Protein AF-A0A2V5XIS7-F1 (afdb_monomer)

Solvent-accessible surface area (backbone atoms only — not comparable to full-atom values): 5569 Å² total; per-residue (Å²): 133,63,71,67,59,55,55,54,53,52,54,52,51,53,53,52,51,54,54,52,50,56,52,51,52,56,63,71,63,57,68,71,57,67,66,58,52,51,51,53,46,63,74,65,53,70,50,82,78,55,49,53,53,52,58,35,77,68,36,96,39,72,70,53,20,52,53,49,20,62,76,68,76,44,90,83,86,85,88,78,86,72,68,46,78,94,72,77,38,110

Secondary structure (DSSP, 8-state):
--HHHHHHHHHHHHHHHHHHHHHHHHHHS----HHHHHHHHHHHSPPHHHHHHHHHHT-SSHHHHHHHHHHTT---------SBGGGTB-

Structure (mmCIF, N/CA/C/O backbone):
data_AF-A0A2V5XIS7-F1
#
_entry.id   AF-A0A2V5XIS7-F1
#
loop_
_atom_site.group_PDB
_atom_site.id
_atom_site.type_symbol
_atom_site.label_atom_id
_atom_site.label_alt_id
_atom_site.label_comp_id
_atom_site.label_asym_id
_atom_site.label_entity_id
_atom_site.label_seq_id
_atom_site.pdbx_PDB_ins_code
_atom_site.Cartn_x
_atom_site.Cartn_y
_atom_site.Cartn_z
_atom_site.occupancy
_atom_site.B_iso_or_equiv
_atom_site.auth_seq_id
_atom_site.auth_comp_id
_atom_site.auth_asym_id
_atom_site.auth_atom_id
_atom_site.pdbx_PDB_model_num
ATOM 1 N N . MET A 1 1 ? 29.356 -0.751 -65.212 1.00 58.03 1 MET A N 1
ATOM 2 C CA . MET A 1 1 ? 29.064 -0.346 -63.815 1.00 58.03 1 MET A CA 1
ATOM 3 C C . MET A 1 1 ? 30.251 0.451 -63.287 1.00 58.03 1 MET A C 1
ATOM 5 O O . MET A 1 1 ? 31.351 -0.085 -63.279 1.00 58.03 1 MET A O 1
ATOM 9 N N . ASN A 1 2 ? 30.055 1.729 -62.950 1.00 67.31 2 ASN A N 1
ATOM 10 C CA . ASN A 1 2 ? 31.136 2.689 -62.679 1.00 67.31 2 ASN A CA 1
ATOM 11 C C . ASN A 1 2 ? 31.872 2.345 -61.359 1.00 67.31 2 ASN A C 1
ATOM 13 O O . ASN A 1 2 ? 31.190 2.122 -60.356 1.00 67.31 2 ASN A O 1
ATOM 17 N N . PRO A 1 3 ? 33.219 2.308 -61.303 1.00 68.62 3 PRO A N 1
ATOM 18 C CA . PRO A 1 3 ? 33.974 1.953 -60.090 1.00 68.62 3 PRO A CA 1
ATOM 19 C C . PRO A 1 3 ? 33.667 2.876 -58.900 1.00 68.62 3 PRO A C 1
ATOM 21 O O . PRO A 1 3 ? 33.661 2.426 -57.757 1.00 68.62 3 PRO A O 1
ATOM 24 N N . LEU A 1 4 ? 33.292 4.126 -59.178 1.00 67.56 4 LEU A N 1
ATOM 25 C CA . LEU A 1 4 ? 32.836 5.104 -58.187 1.00 67.56 4 LEU A CA 1
ATOM 26 C C . LEU A 1 4 ? 31.570 4.659 -57.434 1.00 67.56 4 LEU A C 1
ATOM 28 O O . LEU A 1 4 ? 31.459 4.888 -56.235 1.00 67.56 4 LEU A O 1
ATOM 32 N N . VAL A 1 5 ? 30.645 3.956 -58.099 1.00 61.72 5 VAL A N 1
ATOM 33 C CA . VAL A 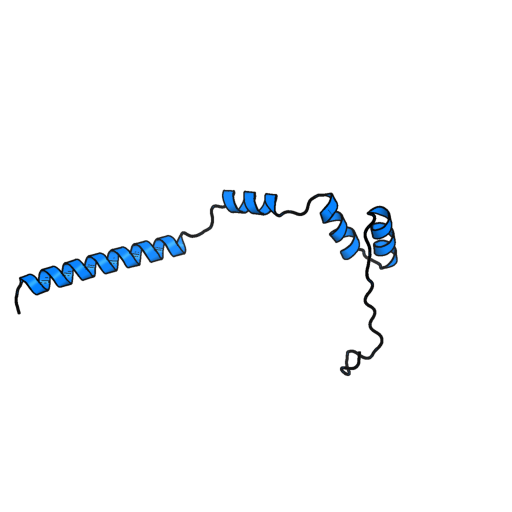1 5 ? 29.401 3.471 -57.472 1.00 61.72 5 VAL A CA 1
ATOM 34 C C . VAL A 1 5 ? 29.697 2.362 -56.459 1.00 61.72 5 VAL A C 1
ATOM 36 O O . VAL A 1 5 ? 29.096 2.326 -55.390 1.00 61.72 5 VAL A O 1
ATOM 39 N N . LYS A 1 6 ? 30.672 1.489 -56.748 1.00 63.56 6 LYS A N 1
ATOM 40 C CA . LYS A 1 6 ? 31.073 0.416 -55.825 1.00 63.56 6 LYS A CA 1
ATOM 41 C C . LYS A 1 6 ? 31.713 0.972 -54.554 1.00 63.56 6 LYS A C 1
ATOM 43 O O . LYS A 1 6 ? 31.369 0.525 -53.469 1.00 63.56 6 LYS A O 1
ATOM 48 N N . VAL A 1 7 ? 32.601 1.960 -54.681 1.00 68.44 7 VAL A N 1
ATOM 49 C CA . VAL A 1 7 ? 33.292 2.566 -53.528 1.00 68.44 7 VAL A CA 1
ATOM 50 C C . VAL A 1 7 ? 32.301 3.253 -52.586 1.00 68.44 7 VAL A C 1
ATOM 52 O O . VAL A 1 7 ? 32.370 3.053 -51.375 1.00 68.44 7 VAL A O 1
ATOM 55 N N . VAL A 1 8 ? 31.335 3.996 -53.135 1.00 69.00 8 VAL A N 1
ATOM 56 C CA . VAL A 1 8 ? 30.302 4.678 -52.339 1.00 69.00 8 VAL A CA 1
ATOM 57 C C . VAL A 1 8 ? 29.394 3.675 -51.620 1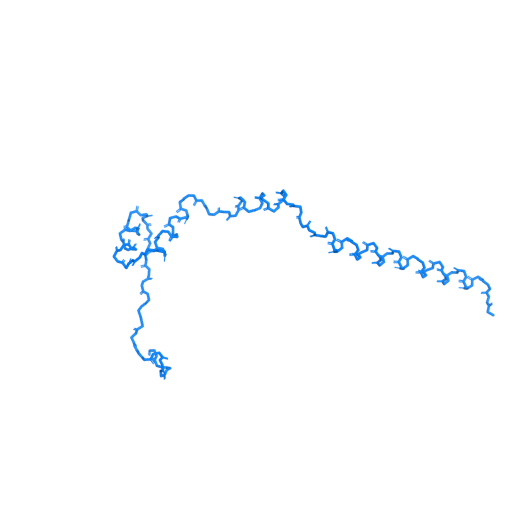.00 69.00 8 VAL A C 1
ATOM 59 O O . VAL A 1 8 ? 29.142 3.832 -50.426 1.00 69.00 8 VAL A O 1
ATOM 62 N N . CYS A 1 9 ? 28.947 2.612 -52.299 1.00 63.81 9 CYS A N 1
ATOM 63 C CA . CYS A 1 9 ? 28.104 1.587 -51.677 1.00 63.81 9 CYS A CA 1
ATOM 64 C C . CYS A 1 9 ? 28.827 0.824 -50.557 1.00 63.81 9 CYS A C 1
ATOM 66 O O . CYS A 1 9 ? 28.233 0.587 -49.506 1.00 63.81 9 CYS A O 1
ATOM 68 N N . THR A 1 10 ? 30.104 0.474 -50.740 1.00 68.75 10 THR A N 1
ATOM 69 C CA . THR A 1 10 ? 30.882 -0.228 -49.707 1.00 68.75 10 THR A CA 1
ATOM 70 C C . THR A 1 10 ? 31.132 0.663 -48.490 1.00 68.75 10 THR A C 1
ATOM 72 O O . THR A 1 10 ? 30.959 0.214 -47.360 1.00 68.75 10 THR A O 1
ATOM 75 N N . ALA A 1 11 ? 31.474 1.940 -48.694 1.00 66.69 11 ALA A N 1
ATOM 76 C CA . ALA A 1 11 ? 31.665 2.884 -47.593 1.00 66.69 11 ALA A CA 1
ATOM 77 C C . ALA A 1 11 ? 30.371 3.086 -46.783 1.00 66.69 11 ALA A C 1
ATOM 79 O O . ALA A 1 11 ? 30.402 3.047 -45.553 1.00 66.69 11 ALA A O 1
ATOM 80 N N . ALA A 1 12 ? 29.226 3.223 -47.459 1.00 69.38 12 ALA A N 1
ATOM 81 C CA . ALA A 1 12 ? 27.927 3.342 -46.799 1.00 69.38 12 ALA A CA 1
ATOM 82 C C . ALA A 1 12 ? 27.571 2.085 -45.984 1.00 69.38 12 ALA A C 1
ATOM 84 O O . ALA A 1 12 ? 27.119 2.202 -44.846 1.00 69.38 12 ALA A O 1
ATOM 85 N N . ALA A 1 13 ? 27.828 0.887 -46.520 1.00 67.38 13 ALA A N 1
ATOM 86 C CA . ALA A 1 13 ? 27.580 -0.368 -45.812 1.00 67.38 13 ALA A CA 1
ATOM 87 C C . ALA A 1 13 ? 28.434 -0.504 -44.537 1.00 67.38 13 ALA A C 1
ATOM 89 O O . ALA A 1 13 ? 27.918 -0.904 -43.493 1.00 67.38 13 ALA A O 1
ATOM 90 N N . CYS A 1 14 ? 29.710 -0.107 -44.586 1.00 68.50 14 CYS A N 1
ATOM 91 C CA . CYS A 1 14 ? 30.593 -0.120 -43.416 1.00 68.50 14 CYS A CA 1
ATOM 92 C C . CYS A 1 14 ? 30.132 0.855 -42.323 1.00 68.50 14 CYS A C 1
ATOM 94 O O . CYS A 1 14 ? 30.158 0.510 -41.142 1.00 68.50 14 CYS A O 1
ATOM 96 N N . VAL A 1 15 ? 29.671 2.052 -42.702 1.00 73.69 15 VAL A N 1
ATOM 97 C CA . VAL A 1 15 ? 29.153 3.046 -41.747 1.00 73.69 15 VAL A CA 1
ATOM 98 C C . VAL A 1 15 ? 27.867 2.550 -41.083 1.00 73.69 15 VAL A C 1
ATOM 100 O O . VAL A 1 15 ? 27.730 2.652 -39.866 1.00 73.69 15 VAL A O 1
ATOM 103 N N . VAL A 1 16 ? 26.946 1.956 -41.848 1.00 73.56 16 VAL A N 1
ATOM 104 C CA . VAL A 1 16 ? 25.704 1.390 -41.295 1.00 73.56 16 VAL A CA 1
ATOM 105 C C . VAL A 1 16 ? 26.010 0.250 -40.322 1.00 73.56 16 VAL A C 1
ATOM 107 O O . VAL A 1 16 ? 25.478 0.248 -39.212 1.00 73.56 16 VAL A O 1
ATOM 110 N N . ALA A 1 17 ? 26.912 -0.666 -40.685 1.00 71.19 17 ALA A N 1
ATOM 111 C CA . ALA A 1 17 ? 27.319 -1.762 -39.809 1.00 71.19 17 ALA A CA 1
ATOM 112 C C . ALA A 1 17 ? 27.918 -1.243 -38.489 1.00 71.19 17 ALA A C 1
ATOM 114 O O . ALA A 1 17 ? 27.474 -1.647 -37.412 1.00 71.19 17 ALA A O 1
ATOM 115 N N . ALA A 1 18 ? 28.841 -0.279 -38.554 1.00 68.62 18 ALA A N 1
ATOM 116 C CA . ALA A 1 18 ? 29.461 0.318 -37.370 1.00 68.62 18 ALA A CA 1
ATOM 117 C C . ALA A 1 18 ? 28.436 1.001 -36.443 1.00 68.62 18 ALA A C 1
ATOM 119 O O . ALA A 1 18 ? 28.484 0.832 -35.224 1.00 68.62 18 ALA A O 1
ATOM 120 N N . VAL A 1 19 ? 27.461 1.721 -37.009 1.00 70.25 19 VAL A N 1
ATOM 121 C CA . VAL A 1 19 ? 26.394 2.371 -36.231 1.00 70.25 19 VAL A CA 1
ATOM 122 C C . VAL A 1 19 ? 25.478 1.342 -35.561 1.00 70.25 19 VAL A C 1
ATOM 124 O O . VAL A 1 19 ? 25.101 1.523 -34.401 1.00 70.25 19 VAL A O 1
ATOM 127 N N . THR A 1 20 ? 25.131 0.250 -36.249 1.00 68.00 20 THR A N 1
ATOM 128 C CA . THR A 1 20 ? 24.279 -0.803 -35.667 1.00 68.00 20 THR A CA 1
ATOM 129 C C . THR A 1 20 ? 24.964 -1.575 -34.543 1.00 68.00 20 THR A C 1
ATOM 131 O O . THR A 1 20 ? 24.320 -1.852 -33.532 1.00 68.00 20 THR A O 1
ATOM 134 N N . VAL A 1 21 ? 26.265 -1.852 -34.672 1.00 69.31 21 VAL A N 1
ATOM 135 C CA . VAL A 1 21 ? 27.056 -2.537 -33.639 1.00 69.31 21 VAL A CA 1
ATOM 136 C C . VAL A 1 21 ? 27.157 -1.671 -32.382 1.00 69.31 21 VAL A C 1
ATOM 138 O O . VAL A 1 21 ? 26.786 -2.124 -31.302 1.00 69.31 21 VAL A O 1
ATOM 141 N N . ASN A 1 22 ? 27.509 -0.389 -32.526 1.00 69.12 22 ASN A N 1
ATOM 142 C CA . ASN A 1 22 ? 27.610 0.533 -31.390 1.00 69.12 22 ASN A CA 1
ATOM 143 C C . ASN A 1 22 ? 26.269 0.708 -30.647 1.00 69.12 22 ASN A C 1
ATOM 145 O O . ASN A 1 22 ? 26.222 0.820 -29.424 1.00 69.12 22 ASN A O 1
ATOM 149 N N . ARG A 1 23 ? 25.141 0.707 -31.374 1.00 62.69 23 ARG A N 1
ATOM 150 C CA . ARG A 1 23 ? 23.807 0.803 -30.760 1.00 62.69 23 ARG A CA 1
ATOM 151 C C . ARG A 1 23 ? 23.428 -0.464 -29.988 1.00 62.69 23 ARG A C 1
ATOM 153 O O . ARG A 1 23 ? 22.811 -0.354 -28.930 1.00 62.69 23 ARG A O 1
ATOM 160 N N . ALA A 1 24 ? 23.778 -1.639 -30.508 1.00 60.50 24 ALA A N 1
ATOM 161 C CA . ALA A 1 24 ? 23.509 -2.917 -29.855 1.00 60.50 24 ALA A CA 1
ATOM 162 C C . ALA A 1 24 ? 24.338 -3.078 -28.570 1.00 60.50 24 ALA A C 1
ATOM 164 O O . ALA A 1 24 ? 23.779 -3.414 -27.525 1.00 60.50 24 ALA A O 1
ATOM 165 N N . GLU A 1 25 ? 25.628 -2.743 -28.610 1.00 58.94 25 GLU A N 1
ATOM 166 C CA . GLU A 1 25 ? 26.513 -2.779 -27.438 1.00 58.94 25 GLU A CA 1
ATOM 167 C C . GLU A 1 25 ? 26.023 -1.848 -26.323 1.00 58.94 25 GLU A C 1
ATOM 169 O O . GLU A 1 25 ? 25.899 -2.270 -25.174 1.00 58.94 25 GLU A O 1
ATOM 174 N N . ASN A 1 26 ? 25.613 -0.626 -26.671 1.00 60.34 26 ASN A N 1
ATOM 175 C CA . ASN A 1 26 ? 25.085 0.339 -25.704 1.00 60.34 26 ASN A CA 1
ATOM 176 C C . ASN A 1 26 ? 23.714 -0.081 -25.124 1.00 60.34 26 ASN A C 1
ATOM 178 O O . ASN A 1 26 ? 23.344 0.314 -24.020 1.00 60.34 26 ASN A O 1
ATOM 182 N N . SER A 1 27 ? 22.946 -0.899 -25.857 1.00 59.28 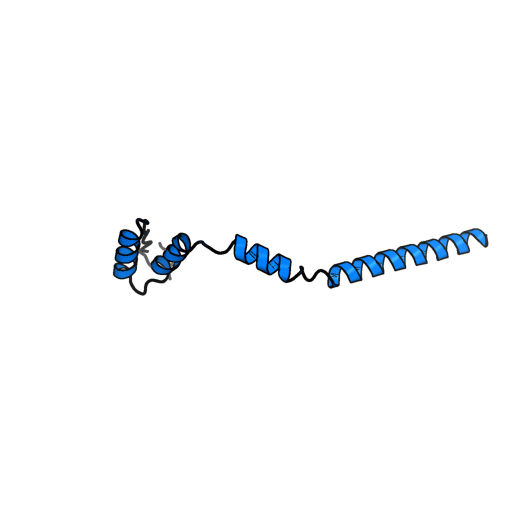27 SER A N 1
ATOM 183 C CA . SER A 1 27 ? 21.668 -1.449 -25.379 1.00 59.28 27 SER A CA 1
ATOM 184 C C . SER A 1 27 ? 21.835 -2.638 -24.428 1.00 59.28 27 SER A C 1
ATOM 186 O O . SER A 1 27 ? 20.998 -2.839 -23.556 1.00 59.28 27 SER A O 1
ATOM 188 N N . LEU A 1 28 ? 22.926 -3.402 -24.560 1.00 59.03 28 LEU A N 1
ATOM 189 C CA . LEU A 1 28 ? 23.259 -4.517 -23.667 1.00 59.03 28 LEU A CA 1
ATOM 190 C C . LEU A 1 28 ? 24.054 -4.048 -22.441 1.00 59.03 28 LEU A C 1
ATOM 192 O O . LEU A 1 28 ? 23.905 -4.613 -21.360 1.00 59.03 28 LEU A O 1
ATOM 196 N N . SER A 1 29 ? 24.837 -2.971 -22.571 1.00 57.12 29 SER A N 1
ATOM 197 C CA . SER A 1 29 ? 25.526 -2.324 -21.448 1.00 57.12 29 SER A CA 1
ATOM 198 C C . SER A 1 29 ? 24.616 -1.410 -20.622 1.00 57.12 29 SER A C 1
ATOM 200 O O . SER A 1 29 ? 25.090 -0.751 -19.698 1.00 57.12 29 SER A O 1
ATOM 202 N N . SER A 1 30 ? 23.311 -1.358 -20.912 1.00 60.44 30 SER A N 1
ATOM 203 C CA . SER A 1 30 ? 22.348 -0.506 -20.208 1.00 60.44 30 SER A CA 1
ATOM 204 C C . SER A 1 30 ? 21.984 -1.022 -18.808 1.00 60.44 30 SER A C 1
ATOM 206 O O . SER A 1 30 ? 20.889 -0.738 -18.309 1.00 60.44 30 SER A O 1
ATOM 208 N N . ALA A 1 31 ? 22.858 -1.805 -18.166 1.00 67.12 31 ALA A N 1
ATOM 209 C CA . ALA A 1 31 ? 22.759 -2.052 -16.739 1.00 67.12 31 ALA A CA 1
ATOM 210 C C . ALA A 1 31 ? 22.799 -0.678 -16.062 1.00 67.12 31 ALA A C 1
ATOM 212 O O . ALA A 1 31 ? 23.818 0.012 -16.089 1.00 67.12 31 ALA A O 1
ATOM 213 N N . ARG A 1 32 ? 21.645 -0.230 -15.551 1.00 69.75 32 ARG A N 1
ATOM 214 C CA . ARG A 1 32 ? 21.539 1.073 -14.891 1.00 69.75 32 ARG A CA 1
ATOM 215 C C . ARG A 1 32 ? 22.597 1.127 -13.801 1.00 69.75 32 ARG A C 1
ATOM 217 O O . ARG A 1 32 ? 22.719 0.174 -13.035 1.00 69.75 32 ARG A O 1
ATOM 224 N N . ASP A 1 33 ? 23.327 2.236 -13.752 1.00 86.69 33 ASP A N 1
ATOM 225 C CA . ASP A 1 33 ? 24.351 2.488 -12.744 1.00 86.69 33 ASP A CA 1
ATOM 226 C C . ASP A 1 33 ? 23.841 2.064 -11.346 1.00 86.69 33 ASP A C 1
ATOM 228 O O . ASP A 1 33 ? 22.842 2.617 -10.864 1.00 86.69 33 ASP A O 1
ATOM 232 N N . PRO A 1 34 ? 24.480 1.077 -10.688 1.00 88.88 34 PRO A N 1
ATOM 233 C CA . PRO A 1 34 ? 24.059 0.599 -9.375 1.00 88.88 34 PRO A CA 1
ATOM 234 C C . PRO A 1 34 ? 23.985 1.707 -8.320 1.00 88.88 34 PRO A C 1
ATOM 236 O O . PRO A 1 34 ? 23.154 1.629 -7.409 1.00 88.88 34 PRO A O 1
ATOM 239 N N . ALA A 1 35 ? 24.816 2.748 -8.434 1.00 90.81 35 ALA A N 1
ATOM 240 C CA . ALA A 1 35 ? 24.776 3.892 -7.531 1.00 90.81 35 ALA A CA 1
ATOM 241 C C . ALA A 1 35 ? 23.504 4.723 -7.747 1.00 90.81 35 ALA A C 1
ATOM 243 O O . ALA A 1 35 ? 22.807 5.045 -6.781 1.00 90.81 35 ALA A O 1
ATOM 244 N N . TRP A 1 36 ? 23.148 4.994 -9.006 1.00 89.62 36 TRP A N 1
ATOM 245 C CA . TRP A 1 36 ? 21.872 5.617 -9.358 1.00 89.62 36 TRP A CA 1
ATOM 246 C C . TRP A 1 36 ? 20.679 4.801 -8.847 1.00 89.62 36 TRP A C 1
ATOM 248 O O . TRP A 1 36 ? 19.782 5.368 -8.225 1.00 89.62 36 TRP A O 1
ATOM 258 N N . VAL A 1 37 ? 20.679 3.475 -9.040 1.00 91.81 37 VAL A N 1
ATOM 259 C CA . VAL A 1 37 ? 19.589 2.602 -8.561 1.00 91.81 37 VAL A CA 1
ATOM 260 C C . VAL A 1 37 ? 19.458 2.692 -7.044 1.00 91.81 37 VAL A C 1
ATOM 262 O O . VAL A 1 37 ? 18.356 2.889 -6.541 1.00 91.81 37 VAL A O 1
ATOM 265 N N . ARG A 1 38 ? 20.572 2.601 -6.308 1.00 93.75 38 ARG A N 1
ATOM 266 C CA . ARG A 1 38 ? 20.575 2.689 -4.842 1.00 93.75 38 ARG A CA 1
ATOM 267 C C . ARG A 1 38 ? 20.047 4.031 -4.348 1.00 93.75 38 ARG A C 1
ATOM 269 O O . ARG A 1 38 ? 19.246 4.057 -3.419 1.00 93.75 38 ARG A O 1
ATOM 276 N N . LYS A 1 39 ? 20.464 5.125 -4.988 1.00 93.88 39 LYS A N 1
ATOM 277 C CA . LYS A 1 39 ? 19.974 6.467 -4.674 1.00 93.88 39 LYS A CA 1
ATOM 278 C C . LYS A 1 39 ? 18.464 6.565 -4.897 1.00 93.88 39 LYS A C 1
ATOM 280 O O . LYS A 1 39 ? 17.748 7.002 -4.007 1.00 93.88 39 LYS A O 1
ATOM 285 N N . ARG A 1 40 ? 17.968 6.103 -6.051 1.00 94.44 40 ARG A N 1
ATOM 286 C CA . ARG A 1 40 ? 16.527 6.128 -6.355 1.00 94.44 40 ARG A CA 1
ATOM 287 C C . ARG A 1 40 ? 15.723 5.224 -5.431 1.00 94.44 40 ARG A C 1
ATOM 289 O O . ARG A 1 40 ? 14.632 5.611 -5.041 1.00 94.44 40 ARG A O 1
ATOM 296 N N . ALA A 1 41 ? 16.255 4.064 -5.054 1.00 93.38 41 ALA A N 1
ATOM 297 C CA . ALA A 1 41 ? 15.627 3.208 -4.057 1.00 93.38 41 ALA A CA 1
ATOM 298 C C . ALA A 1 41 ? 15.498 3.945 -2.717 1.00 93.38 41 ALA A C 1
ATOM 300 O O . ALA A 1 41 ? 14.396 4.056 -2.205 1.00 93.38 41 ALA A O 1
ATOM 301 N N . GLN A 1 42 ? 16.577 4.548 -2.206 1.00 92.75 42 GLN A N 1
ATOM 302 C CA . GLN A 1 42 ? 16.539 5.326 -0.959 1.00 92.75 42 GLN A CA 1
ATOM 303 C C . GLN A 1 42 ? 15.559 6.506 -1.000 1.00 92.75 42 GLN A C 1
ATOM 305 O O . GLN A 1 42 ? 14.918 6.788 0.004 1.00 92.75 42 GLN A O 1
ATOM 310 N N . GLU A 1 43 ? 15.437 7.190 -2.140 1.00 93.50 43 GLU A N 1
ATOM 311 C CA . GLU A 1 43 ? 14.466 8.278 -2.328 1.00 93.50 43 GLU A CA 1
ATOM 312 C C . GLU A 1 43 ? 13.005 7.797 -2.319 1.00 93.50 43 GLU A C 1
ATOM 314 O O . GLU A 1 43 ? 12.114 8.587 -2.017 1.00 93.50 43 GLU A O 1
ATOM 319 N N . LEU A 1 44 ? 12.757 6.539 -2.695 1.00 93.19 44 LEU A N 1
ATOM 320 C CA . LEU A 1 44 ? 11.420 5.950 -2.825 1.00 93.19 44 LEU A CA 1
ATOM 321 C C . LEU A 1 44 ? 11.035 5.040 -1.650 1.00 93.19 44 LEU A C 1
ATOM 323 O O . LEU A 1 44 ? 9.872 4.654 -1.548 1.00 93.19 44 LEU A O 1
ATOM 327 N N . GLU A 1 45 ? 11.989 4.672 -0.792 1.00 90.62 45 GLU A N 1
ATOM 328 C CA . GLU A 1 45 ? 11.725 3.890 0.413 1.00 90.62 45 GLU A CA 1
ATOM 329 C C . GLU A 1 45 ? 10.705 4.621 1.301 1.00 90.62 45 GLU A C 1
ATOM 331 O O . GLU A 1 45 ? 10.842 5.829 1.530 1.00 90.62 45 GLU A O 1
ATOM 336 N N . PRO A 1 46 ? 9.699 3.915 1.847 1.00 87.69 46 PRO A N 1
ATOM 337 C CA . PRO A 1 46 ? 8.747 4.534 2.750 1.00 87.69 46 PRO A CA 1
ATOM 338 C C . PRO A 1 46 ? 9.465 5.097 3.980 1.00 87.69 46 PRO A C 1
ATOM 340 O O . PRO A 1 46 ? 10.326 4.450 4.590 1.00 87.69 46 PRO A O 1
ATOM 343 N N . THR A 1 47 ? 9.074 6.296 4.398 1.00 87.56 47 THR A N 1
ATOM 344 C CA . THR A 1 47 ? 9.547 6.888 5.650 1.00 87.56 47 THR A CA 1
ATOM 345 C C . THR A 1 47 ? 9.203 5.988 6.839 1.00 87.56 47 THR A C 1
ATOM 347 O O . THR A 1 47 ? 8.278 5.174 6.793 1.00 87.56 47 THR A O 1
ATOM 350 N N . ALA A 1 48 ? 9.884 6.174 7.973 1.00 82.69 48 ALA A N 1
ATOM 351 C CA . ALA A 1 48 ? 9.591 5.411 9.191 1.00 82.69 48 ALA A CA 1
ATOM 352 C C . ALA A 1 48 ? 8.113 5.503 9.623 1.00 82.69 48 ALA A C 1
ATOM 354 O O . ALA A 1 48 ? 7.582 4.559 10.196 1.00 82.69 48 ALA A O 1
ATOM 355 N N . LYS A 1 49 ? 7.435 6.623 9.333 1.00 81.00 49 LYS A N 1
ATOM 356 C CA . LYS A 1 49 ? 5.998 6.799 9.588 1.00 81.00 49 LYS A CA 1
ATOM 357 C C . LYS A 1 49 ? 5.134 6.009 8.600 1.00 81.00 49 LYS A C 1
ATOM 359 O O . LYS A 1 49 ? 4.086 5.505 8.990 1.00 81.00 49 LYS A O 1
ATOM 364 N N . GLU A 1 50 ? 5.546 5.918 7.340 1.00 84.50 50 GLU A N 1
ATOM 365 C CA . GLU A 1 50 ? 4.828 5.176 6.299 1.00 84.50 50 GLU A CA 1
ATOM 366 C C . GLU A 1 50 ? 4.983 3.664 6.462 1.00 84.50 50 GLU A C 1
ATOM 368 O O . GLU A 1 50 ? 3.989 2.963 6.324 1.00 84.50 50 GLU A O 1
ATOM 373 N N . ARG A 1 51 ? 6.153 3.165 6.883 1.00 83.38 51 ARG A N 1
ATOM 374 C CA . ARG A 1 51 ? 6.366 1.729 7.173 1.00 83.38 51 ARG A CA 1
ATOM 375 C C . ARG A 1 51 ? 5.445 1.180 8.263 1.00 83.38 51 ARG A C 1
ATOM 377 O O . ARG A 1 51 ? 5.149 -0.005 8.272 1.00 83.38 51 ARG A O 1
ATOM 384 N N . ARG A 1 52 ? 4.920 2.025 9.158 1.00 78.56 52 ARG A N 1
ATOM 385 C CA . ARG A 1 52 ? 3.928 1.592 10.163 1.00 78.56 52 ARG A CA 1
ATOM 386 C C . ARG A 1 52 ? 2.596 1.159 9.551 1.00 78.56 52 ARG A C 1
ATOM 388 O O . ARG A 1 52 ? 1.796 0.514 10.221 1.00 78.56 52 ARG A O 1
ATOM 395 N N . LEU A 1 53 ? 2.338 1.513 8.289 1.00 78.81 53 LEU A N 1
ATOM 396 C CA . LEU A 1 53 ? 1.220 0.950 7.533 1.00 78.81 53 LEU A CA 1
ATOM 397 C C . LEU A 1 53 ? 1.401 -0.549 7.311 1.00 78.81 53 LEU A C 1
ATOM 399 O O . LEU A 1 53 ? 0.427 -1.291 7.423 1.00 78.81 53 LEU A O 1
ATOM 403 N N . ASP A 1 54 ? 2.636 -0.988 7.070 1.00 79.81 54 ASP A N 1
ATOM 404 C CA . ASP A 1 54 ? 2.954 -2.400 6.889 1.00 79.81 54 ASP A CA 1
ATOM 405 C C . ASP A 1 54 ? 2.662 -3.169 8.183 1.00 79.81 54 ASP A C 1
ATOM 407 O O . ASP A 1 54 ? 2.048 -4.227 8.140 1.00 79.81 54 ASP A O 1
ATOM 411 N N . GLU A 1 55 ? 2.986 -2.611 9.353 1.00 84.25 55 GLU A N 1
ATOM 412 C CA . GLU A 1 55 ? 2.678 -3.243 10.648 1.00 84.25 55 GLU A CA 1
ATOM 413 C C . GLU A 1 55 ? 1.174 -3.520 10.824 1.00 84.25 55 GLU A C 1
ATOM 415 O O . GLU A 1 55 ? 0.792 -4.566 11.344 1.00 84.25 55 GLU A O 1
ATOM 420 N N . ILE A 1 56 ? 0.315 -2.604 10.363 1.00 90.44 56 ILE A N 1
ATOM 421 C CA . ILE A 1 56 ? -1.145 -2.768 10.406 1.00 90.44 56 ILE A CA 1
ATOM 422 C C . ILE A 1 56 ? -1.601 -3.815 9.376 1.00 90.44 56 ILE A C 1
ATOM 424 O O . ILE A 1 56 ? -2.430 -4.665 9.699 1.00 90.44 56 ILE A O 1
ATOM 428 N N . GLY A 1 57 ? -1.069 -3.763 8.148 1.00 85.75 57 GLY A N 1
ATOM 429 C CA . GLY A 1 57 ? -1.436 -4.668 7.051 1.00 85.75 57 GLY A CA 1
ATOM 430 C C . GLY A 1 57 ? -0.965 -6.114 7.241 1.00 85.75 57 GLY A C 1
ATOM 431 O O . GLY A 1 57 ? -1.627 -7.037 6.773 1.00 85.75 57 GLY A O 1
ATOM 432 N N . TRP A 1 58 ? 0.138 -6.313 7.965 1.00 90.12 58 TRP A N 1
ATOM 433 C CA . TRP A 1 58 ? 0.726 -7.622 8.276 1.00 90.12 58 TRP A CA 1
ATOM 434 C C . TRP A 1 58 ? 0.424 -8.101 9.704 1.00 90.12 58 TRP A C 1
ATOM 436 O O . TRP A 1 58 ? 1.021 -9.072 10.174 1.00 90.12 58 TRP A O 1
ATOM 446 N N . ALA A 1 59 ? -0.494 -7.442 10.414 1.00 93.81 59 ALA A N 1
ATOM 447 C CA . ALA A 1 59 ? -0.896 -7.855 11.751 1.00 93.81 59 ALA A CA 1
ATOM 448 C C . ALA A 1 59 ? -1.508 -9.268 11.737 1.00 93.81 59 ALA A C 1
ATOM 450 O O . ALA A 1 59 ? -2.390 -9.579 10.939 1.00 93.81 59 ALA A O 1
ATOM 451 N N . GLY A 1 60 ? -1.100 -10.121 12.680 1.00 93.88 60 GLY A N 1
ATOM 452 C CA . GLY A 1 60 ? -1.561 -11.516 12.750 1.00 93.88 60 GLY A CA 1
ATOM 453 C C . GLY A 1 60 ? -3.034 -11.701 13.142 1.00 93.88 60 GLY A C 1
ATOM 454 O O . GLY A 1 60 ? -3.520 -12.828 13.185 1.00 93.88 60 GLY A O 1
ATOM 455 N N . SER A 1 61 ? -3.756 -10.625 13.468 1.00 94.00 61 SER A N 1
ATOM 456 C CA . SER A 1 61 ? -5.192 -10.668 13.752 1.00 94.00 61 SER A CA 1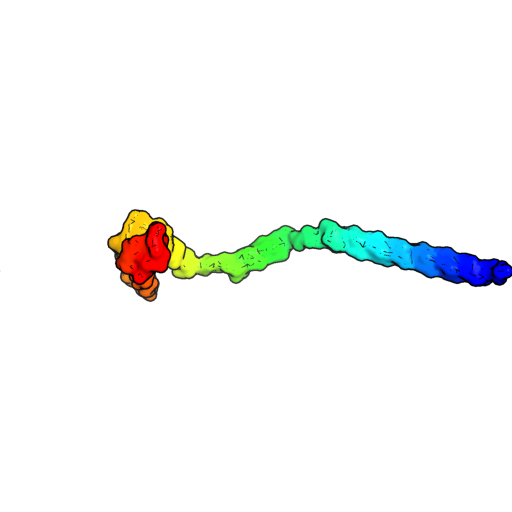
ATOM 457 C C . SER A 1 61 ? -5.862 -9.312 13.521 1.00 94.00 61 SER A C 1
ATOM 459 O O . SER A 1 61 ? -5.220 -8.265 13.604 1.00 94.00 61 SER A O 1
ATOM 461 N N . ILE A 1 62 ? -7.186 -9.323 13.328 1.00 93.69 62 ILE A N 1
ATOM 462 C CA . ILE A 1 62 ? -7.997 -8.103 13.151 1.00 93.69 62 ILE A CA 1
ATOM 463 C C . ILE A 1 62 ? -7.918 -7.188 14.386 1.00 93.69 62 ILE A C 1
ATOM 465 O O . ILE A 1 62 ? -7.814 -5.973 14.249 1.00 93.69 62 ILE A O 1
ATOM 469 N N . ARG A 1 63 ? -7.923 -7.759 15.599 1.00 95.19 63 ARG A N 1
ATOM 470 C CA . ARG A 1 63 ? -7.818 -6.986 16.852 1.00 95.19 63 ARG A CA 1
ATOM 471 C C . ARG A 1 63 ? -6.474 -6.270 16.957 1.00 95.19 63 ARG A C 1
ATOM 473 O O . ARG A 1 63 ? -6.410 -5.133 17.415 1.00 95.19 63 ARG A O 1
ATOM 480 N N . GLU A 1 64 ? -5.413 -6.940 16.521 1.00 95.38 64 GLU A N 1
ATOM 481 C CA . GLU A 1 64 ? -4.074 -6.364 16.512 1.00 95.38 64 GLU A CA 1
ATOM 482 C C . GLU A 1 64 ? -3.950 -5.247 15.471 1.00 95.38 64 GLU A C 1
ATOM 484 O O . GLU A 1 64 ? -3.449 -4.168 15.791 1.00 95.38 64 GLU A O 1
ATOM 489 N N . ALA A 1 65 ? -4.505 -5.451 14.271 1.00 94.00 65 ALA A N 1
ATOM 490 C CA . ALA A 1 65 ? -4.596 -4.407 13.253 1.00 94.00 65 ALA A CA 1
ATOM 491 C C . ALA A 1 65 ? -5.342 -3.168 13.781 1.00 94.00 65 ALA A C 1
ATOM 493 O O . ALA A 1 65 ? -4.857 -2.047 13.637 1.00 94.00 65 ALA A O 1
ATOM 494 N N . GLU A 1 66 ? -6.484 -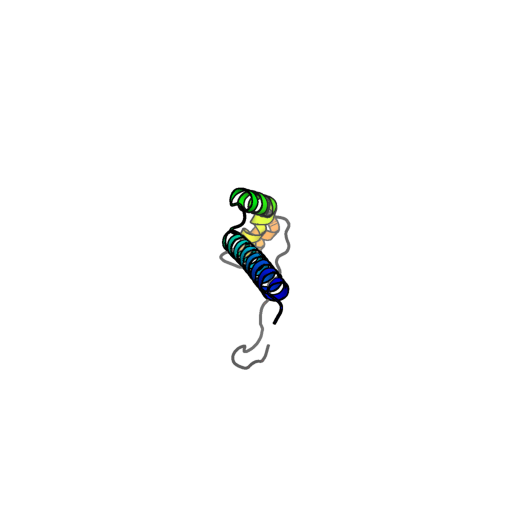3.352 14.457 1.00 94.69 66 GLU A N 1
ATOM 495 C CA . GLU A 1 66 ? -7.258 -2.258 15.059 1.00 94.69 66 GLU A CA 1
ATOM 496 C C . GLU A 1 66 ? -6.455 -1.500 16.133 1.00 94.69 66 GLU A C 1
ATOM 498 O O . GLU A 1 66 ? -6.458 -0.264 16.175 1.00 94.69 66 GLU A O 1
ATOM 503 N N . ARG A 1 67 ? -5.739 -2.224 17.002 1.00 95.38 67 ARG A N 1
ATOM 504 C CA . ARG A 1 67 ? -4.893 -1.631 18.046 1.00 95.38 67 ARG A CA 1
ATOM 505 C C . ARG A 1 67 ? -3.783 -0.770 17.436 1.00 95.38 67 ARG A C 1
ATOM 507 O O . ARG A 1 67 ? -3.606 0.376 17.854 1.00 95.38 67 ARG A O 1
ATOM 514 N N . LEU A 1 68 ? -3.058 -1.302 16.451 1.00 93.69 68 LEU A N 1
ATOM 515 C CA . LEU A 1 68 ? -1.974 -0.601 15.753 1.00 93.69 68 LEU A CA 1
ATOM 516 C C . LEU A 1 68 ? -2.489 0.614 14.971 1.00 93.69 68 LEU A C 1
ATOM 518 O O . LEU A 1 68 ? -1.851 1.668 14.967 1.00 93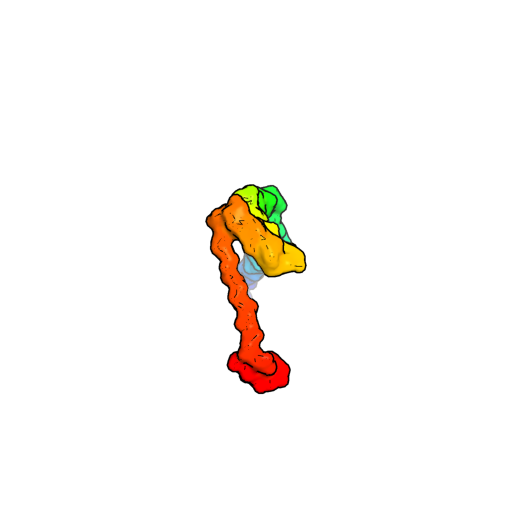.69 68 LEU A O 1
ATOM 522 N N . ALA A 1 69 ? -3.667 0.503 14.365 1.00 92.56 69 ALA A N 1
ATOM 523 C CA . ALA A 1 69 ? -4.326 1.587 13.648 1.00 92.56 69 ALA A CA 1
ATOM 524 C C . ALA A 1 69 ? -4.634 2.785 14.555 1.00 92.56 69 ALA A C 1
ATOM 526 O O . ALA A 1 69 ? -4.268 3.919 14.231 1.00 92.56 69 ALA A O 1
ATOM 527 N N . LYS A 1 70 ? -5.207 2.531 15.740 1.00 93.25 70 LYS A N 1
ATOM 528 C CA . LYS A 1 70 ? -5.463 3.567 16.756 1.00 93.25 70 LYS A CA 1
ATOM 529 C C . LYS A 1 70 ? -4.172 4.243 17.214 1.00 93.25 70 LYS A C 1
ATOM 531 O O . LYS A 1 70 ? -4.108 5.467 17.261 1.00 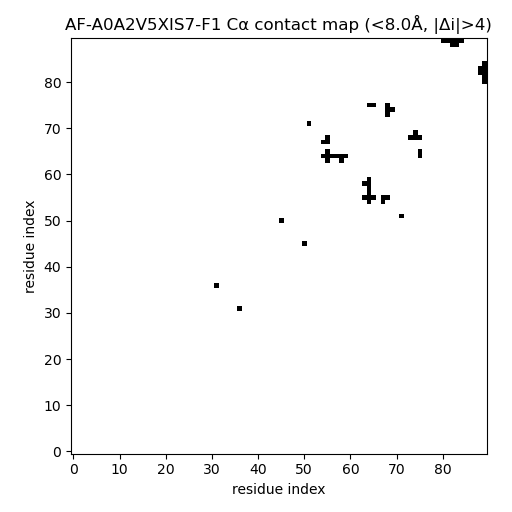93.25 70 LYS A O 1
ATOM 536 N N . GLN A 1 71 ? -3.133 3.460 17.504 1.00 92.25 71 GLN A N 1
ATOM 537 C CA . GLN A 1 71 ? -1.842 3.991 17.964 1.00 92.25 71 GLN A CA 1
ATOM 538 C C . GLN A 1 71 ? -1.153 4.874 16.924 1.00 92.25 71 GLN A C 1
ATOM 540 O O . GLN A 1 71 ? -0.490 5.846 17.278 1.00 92.25 71 GLN A O 1
ATOM 545 N N . ASN A 1 72 ? -1.322 4.553 15.643 1.00 89.88 72 ASN A N 1
ATOM 546 C CA . ASN A 1 72 ? -0.703 5.291 14.549 1.00 89.88 72 ASN A CA 1
ATOM 547 C C . ASN A 1 72 ? -1.617 6.365 13.939 1.00 89.88 72 ASN A C 1
ATOM 549 O O . ASN A 1 72 ? -1.214 7.029 12.982 1.00 89.88 72 ASN A O 1
ATOM 553 N N . ASN A 1 73 ? -2.820 6.557 14.495 1.00 89.12 73 ASN A N 1
ATOM 554 C CA . ASN A 1 73 ? -3.851 7.460 13.986 1.00 89.12 73 ASN A CA 1
ATOM 555 C C . ASN A 1 73 ? -4.136 7.233 12.488 1.00 89.12 73 ASN A C 1
ATOM 557 O O . ASN A 1 73 ? -4.120 8.165 11.680 1.00 89.12 73 ASN A O 1
ATOM 561 N N . ARG A 1 74 ? -4.322 5.962 12.105 1.00 87.94 74 ARG A N 1
ATOM 562 C CA . ARG A 1 74 ? -4.612 5.532 10.728 1.00 87.94 74 ARG A CA 1
ATOM 563 C C . ARG A 1 74 ? -5.916 4.729 10.685 1.00 87.94 74 ARG A C 1
ATOM 565 O O . ARG A 1 74 ? -6.159 3.952 11.601 1.00 87.94 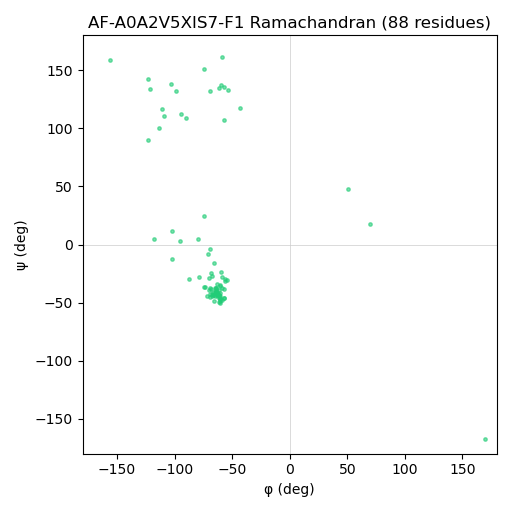74 ARG A O 1
ATOM 572 N N . PRO A 1 75 ? -6.746 4.877 9.641 1.00 87.88 75 PRO A N 1
ATOM 573 C CA . PRO A 1 75 ? -7.937 4.050 9.474 1.00 87.88 75 PRO A CA 1
ATOM 574 C C . PRO A 1 75 ? -7.575 2.626 9.022 1.00 87.88 75 PRO A C 1
ATOM 576 O O . PRO A 1 75 ? -6.590 2.428 8.312 1.00 87.88 75 PRO A O 1
ATOM 579 N N . VAL A 1 76 ? -8.413 1.653 9.387 1.00 90.00 76 VAL A N 1
ATOM 580 C CA . VAL A 1 76 ? -8.406 0.280 8.854 1.00 90.00 76 VAL A CA 1
ATOM 581 C C . VAL A 1 76 ? -9.766 -0.001 8.239 1.00 90.00 76 VAL A C 1
ATOM 583 O O . VAL A 1 76 ? -10.794 0.281 8.851 1.00 90.00 76 VAL A O 1
ATOM 586 N N . PHE A 1 77 ? -9.761 -0.577 7.041 1.00 88.88 77 PHE A N 1
ATOM 587 C CA . PHE A 1 77 ? -10.962 -1.021 6.346 1.00 88.88 77 PHE A CA 1
ATOM 588 C C . PHE A 1 77 ? -10.958 -2.545 6.312 1.00 88.88 77 PHE A C 1
ATOM 590 O O . PHE A 1 77 ? -10.062 -3.155 5.731 1.00 88.88 77 PHE A O 1
ATOM 597 N N . LEU A 1 78 ? -11.944 -3.157 6.963 1.00 87.81 78 LEU A N 1
ATOM 598 C CA . LEU A 1 78 ? -12.129 -4.601 6.946 1.00 87.81 78 LEU A CA 1
ATOM 599 C C . LEU A 1 78 ? -13.128 -4.954 5.845 1.00 87.81 78 LEU A C 1
ATOM 601 O O . LEU A 1 78 ? -14.311 -4.642 5.955 1.00 87.81 78 LEU A O 1
ATOM 605 N N . PHE A 1 79 ? -12.650 -5.626 4.803 1.00 84.62 79 PHE A N 1
ATOM 606 C CA . PHE A 1 79 ? -13.512 -6.207 3.781 1.00 84.62 79 PHE A CA 1
ATOM 607 C C . PHE A 1 79 ? -13.874 -7.626 4.195 1.00 84.62 79 PHE A C 1
ATOM 609 O O . PHE A 1 79 ? -13.034 -8.525 4.197 1.00 84.62 79 PHE A O 1
ATOM 616 N N . THR A 1 80 ? -15.132 -7.817 4.569 1.00 82.81 80 THR A N 1
ATOM 617 C CA . THR A 1 80 ? -15.703 -9.135 4.831 1.00 82.81 80 THR A CA 1
ATOM 618 C C . THR A 1 80 ? -16.564 -9.536 3.650 1.00 82.81 80 THR A C 1
ATOM 620 O O . THR A 1 80 ? -17.319 -8.716 3.133 1.00 82.81 80 THR A O 1
ATOM 623 N N . HIS A 1 81 ? -16.476 -10.792 3.241 1.00 81.88 81 HIS A N 1
ATOM 624 C CA . HIS A 1 81 ? -17.367 -11.346 2.234 1.00 81.88 81 HIS A CA 1
ATOM 625 C C . HIS A 1 81 ? -18.481 -12.123 2.935 1.00 81.88 81 HIS A C 1
ATOM 627 O O . HIS A 1 81 ? -18.197 -12.961 3.794 1.00 81.88 81 HIS A O 1
ATOM 633 N N . ASP A 1 82 ? -19.721 -11.868 2.533 1.00 80.06 82 ASP A N 1
ATOM 634 C CA . ASP A 1 82 ? -20.889 -12.645 2.927 1.00 80.06 82 ASP A CA 1
ATOM 635 C C . ASP A 1 82 ? -21.442 -13.350 1.686 1.00 80.06 82 ASP A C 1
ATOM 637 O O . ASP A 1 82 ? -22.078 -12.733 0.845 1.00 80.06 82 ASP A O 1
ATOM 641 N N . GLY A 1 83 ? -21.133 -14.637 1.520 1.00 78.75 83 GLY A N 1
ATOM 642 C CA . GLY A 1 83 ? -21.495 -15.351 0.301 1.00 78.75 83 GLY A CA 1
ATOM 643 C C . GLY A 1 83 ? -20.862 -16.730 0.172 1.00 78.75 83 GLY A C 1
ATOM 644 O O . GLY A 1 83 ? -20.269 -17.279 1.105 1.00 78.75 83 GLY A O 1
ATOM 645 N N . ARG A 1 84 ? -20.952 -17.298 -1.031 1.00 76.19 84 ARG A N 1
ATOM 646 C CA . ARG A 1 84 ? -20.319 -18.573 -1.398 1.00 76.19 84 ARG A CA 1
ATOM 647 C C . ARG A 1 84 ? -19.415 -18.332 -2.596 1.00 76.19 84 ARG A C 1
ATOM 649 O O . ARG A 1 84 ? -19.846 -18.495 -3.741 1.00 76.19 84 ARG A O 1
ATOM 656 N N . ILE A 1 85 ? -18.155 -17.988 -2.318 1.00 79.25 85 ILE A N 1
ATOM 657 C CA . ILE A 1 85 ? -17.148 -17.639 -3.334 1.00 79.25 85 ILE A CA 1
ATOM 658 C C . ILE A 1 85 ? -16.957 -18.760 -4.368 1.00 79.25 85 ILE A C 1
ATOM 660 O O . ILE A 1 85 ? -16.758 -18.512 -5.551 1.00 79.25 85 ILE A O 1
ATOM 664 N N . ASN A 1 86 ? -17.143 -20.010 -3.938 1.00 80.81 86 ASN A N 1
ATOM 665 C CA . ASN A 1 86 ? -17.100 -21.206 -4.776 1.00 80.81 86 ASN A CA 1
ATOM 666 C C . ASN A 1 86 ? -18.294 -21.347 -5.738 1.00 80.81 86 ASN A C 1
ATOM 668 O O . ASN A 1 86 ? -18.295 -22.244 -6.573 1.00 80.81 86 ASN A O 1
ATOM 672 N N . THR A 1 87 ? -19.315 -20.497 -5.623 1.00 86.44 87 THR A N 1
ATOM 673 C CA . THR A 1 87 ? -20.503 -20.492 -6.494 1.00 86.44 87 THR A CA 1
ATOM 674 C C . THR A 1 87 ? -20.669 -19.194 -7.288 1.00 86.44 87 THR A C 1
ATOM 676 O O . THR A 1 87 ? -21.681 -19.029 -7.964 1.00 86.44 87 THR A O 1
ATOM 679 N N . GLY A 1 88 ? -19.702 -18.270 -7.202 1.00 72.62 88 GLY A N 1
ATOM 680 C CA . GLY A 1 88 ? -19.747 -16.982 -7.903 1.00 72.62 88 GLY A CA 1
ATOM 681 C C . GLY A 1 88 ? -20.802 -16.004 -7.375 1.00 72.62 88 GLY A C 1
ATOM 682 O O . GLY A 1 88 ? -21.162 -15.066 -8.080 1.00 72.62 88 GLY A O 1
ATOM 683 N N . ARG A 1 89 ? -21.319 -16.226 -6.159 1.00 64.56 89 ARG A N 1
ATOM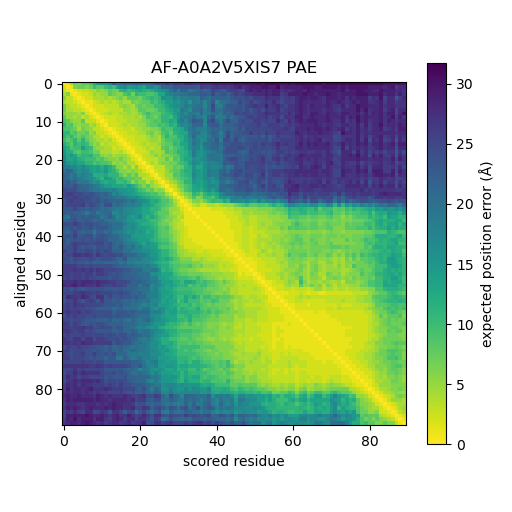 684 C CA . ARG A 1 89 ? -22.233 -15.304 -5.475 1.00 64.56 89 ARG A CA 1
ATOM 685 C C . ARG A 1 89 ? -21.513 -14.658 -4.298 1.00 64.56 89 ARG A C 1
ATOM 687 O O . ARG A 1 89 ? -21.183 -15.360 -3.335 1.00 64.56 89 ARG A O 1
ATOM 694 N N . CYS A 1 90 ? -21.267 -13.362 -4.453 1.00 64.88 90 CYS A N 1
ATOM 695 C CA . CYS A 1 90 ? -20.833 -12.440 -3.411 1.00 64.88 90 CYS A CA 1
ATOM 696 C C . CYS A 1 90 ? -22.036 -11.790 -2.729 1.00 64.88 90 CYS A C 1
ATOM 698 O O . CYS A 1 90 ? -23.146 -11.858 -3.311 1.00 64.88 90 CYS A O 1
#

Radius of gyration: 30.34 Å; Cα contacts (8 Å, |Δi|>4): 28; chains: 1; bounding box: 56×30×82 Å

pLDDT: mean 79.69, std 12.05, range [57.12, 95.38]

Sequence (90 aa):
MNPLVKVVCTAAACVVAAVTVNRAENSLSSARDPAWVRKRAQELEPTAKERRLDEIGWAGSIREAERLAKQNNRPVFLFTHDGRINTGRC

Mean predicted aligned error: 14.25 Å

Foldseek 3Di:
DDPVVVVVVVVVVVVVVVVVVVVVVCVVVPPPDPVVVVVVCVVPDDDPLRCLVVVLVPPPDPVSSVVSCVVSVHDDDDDDDDDDVVVVGD